Protein AF-X0XET3-F1 (afdb_monomer)

Sequence (78 aa):
MKMKKKIPTEADLKRLEVESWGTWSKEVSEFDWSYGDTETCYILDGEVEVTDPA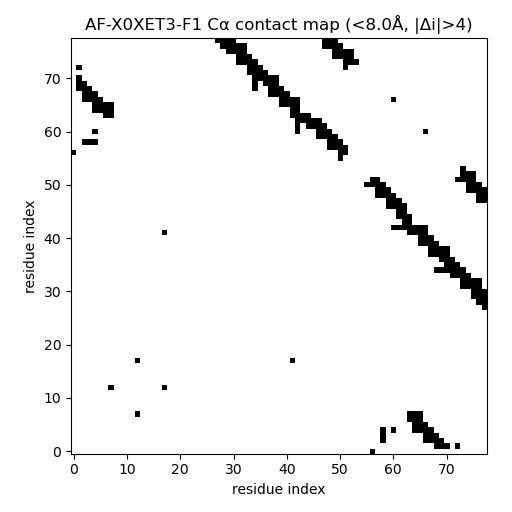SGEKIEFKKGDLVQFEKGLKCVWN

Foldseek 3Di:
DQKDKDQDDPVRCVVVVLVPDDDDDDDPDKDKDAAQAKDKDAAQADKKKKAQPVVRDIDIDGHRMIMIGHHGGIIMID

Nearest PDB structures (foldseek):
  1o5u-assembly2_B  TM=9.901E-01  e=3.583E-07  Thermotoga maritima
  8qma-assembly1_R  TM=9.158E-01  e=2.006E-04  Sinapis alba
  8xzv-assembly1_Q  TM=8.973E-01  e=9.121E-04  Spinacia oleracea
  8rdj-assembly1_T  TM=9.061E-01  e=1.484E-03  Sinapis alba
  8wa1-assembly1_P  TM=9.049E-01  e=2.053E-03  Nicotiana tabacum

Structure (mmCIF, N/CA/C/O backbone):
data_AF-X0XET3-F1
#
_entry.id   AF-X0XET3-F1
#
loop_
_atom_site.group_PDB
_atom_site.id
_atom_site.type_symbol
_atom_site.label_atom_id
_atom_site.label_alt_id
_atom_site.label_comp_id
_atom_site.label_asym_id
_atom_site.label_entity_id
_atom_site.label_seq_id
_atom_site.pdbx_PDB_ins_code
_atom_site.Cartn_x
_atom_site.Cartn_y
_atom_site.Cartn_z
_atom_site.occupancy
_atom_site.B_iso_or_equiv
_atom_site.auth_seq_id
_atom_site.auth_comp_id
_atom_site.auth_asym_id
_atom_site.auth_atom_id
_atom_site.pdbx_PDB_model_num
ATOM 1 N N . MET A 1 1 ? -7.303 12.210 1.289 1.00 74.56 1 MET A N 1
ATOM 2 C CA . MET A 1 1 ? -7.336 10.748 1.101 1.00 74.56 1 MET A CA 1
ATOM 3 C C . MET A 1 1 ? -5.952 10.225 1.453 1.00 74.56 1 MET A C 1
ATOM 5 O O . MET A 1 1 ? -4.999 10.599 0.776 1.00 74.56 1 MET A O 1
ATOM 9 N N . LYS A 1 2 ? -5.826 9.465 2.548 1.00 87.88 2 LYS A N 1
ATOM 10 C CA . LYS A 1 2 ? -4.535 8.958 3.069 1.00 87.88 2 LYS A CA 1
ATOM 11 C C . LYS A 1 2 ? -4.074 7.652 2.413 1.00 87.88 2 LYS A C 1
ATOM 13 O O . LYS A 1 2 ? -3.015 7.133 2.747 1.00 87.88 2 LYS A O 1
ATOM 18 N N . MET A 1 3 ? -4.880 7.115 1.503 1.00 95.50 3 MET A N 1
ATOM 19 C CA . MET A 1 3 ? -4.648 5.859 0.802 1.00 95.50 3 MET A CA 1
ATOM 20 C C . MET A 1 3 ? -4.694 6.126 -0.696 1.00 95.50 3 MET A C 1
ATOM 22 O O . MET A 1 3 ? -5.599 6.812 -1.179 1.00 95.50 3 MET A O 1
ATOM 26 N N . LYS A 1 4 ? -3.712 5.619 -1.436 1.00 96.06 4 LYS A N 1
ATOM 27 C CA . LYS A 1 4 ? -3.628 5.759 -2.895 1.00 96.06 4 LYS A CA 1
ATOM 28 C C . LYS A 1 4 ? -3.309 4.406 -3.507 1.00 96.06 4 LYS A C 1
ATOM 30 O O . LYS A 1 4 ? -2.465 3.689 -2.985 1.00 96.06 4 LYS A O 1
ATOM 35 N N . LYS A 1 5 ? -3.942 4.100 -4.638 1.00 96.62 5 LYS A N 1
ATOM 36 C CA . LYS A 1 5 ? -3.650 2.930 -5.473 1.00 96.62 5 LYS A CA 1
ATOM 37 C C . LYS A 1 5 ? -3.381 3.386 -6.893 1.00 96.62 5 LYS A C 1
ATOM 39 O O . LYS A 1 5 ? -4.088 4.254 -7.409 1.00 96.62 5 LYS A O 1
ATOM 44 N N . LYS A 1 6 ? -2.411 2.755 -7.543 1.00 96.62 6 LYS A N 1
ATOM 45 C CA . LYS A 1 6 ? -2.252 2.807 -8.994 1.00 96.62 6 LYS A CA 1
ATOM 46 C C . LYS A 1 6 ? -1.775 1.465 -9.532 1.00 96.62 6 LYS A C 1
ATOM 48 O O . LYS A 1 6 ? -1.106 0.721 -8.824 1.00 96.62 6 LYS A O 1
ATOM 53 N N . ILE A 1 7 ? -2.048 1.226 -10.810 1.00 97.12 7 ILE A N 1
ATOM 54 C CA . ILE A 1 7 ? -1.368 0.183 -11.577 1.00 97.12 7 ILE A CA 1
ATOM 55 C C . ILE A 1 7 ? -0.055 0.807 -12.076 1.00 97.12 7 ILE A C 1
ATOM 57 O O . ILE A 1 7 ? -0.103 1.763 -12.858 1.00 97.12 7 ILE A O 1
ATOM 61 N N . PRO A 1 8 ? 1.110 0.372 -11.572 1.00 96.81 8 PRO A N 1
ATOM 62 C CA . PRO A 1 8 ? 2.395 0.913 -11.984 1.00 96.81 8 PRO A CA 1
ATOM 63 C C . PRO A 1 8 ? 2.775 0.411 -13.382 1.00 96.81 8 PRO A C 1
ATOM 65 O O . PRO A 1 8 ? 2.367 -0.664 -13.816 1.00 96.81 8 PRO A O 1
ATOM 68 N N . THR A 1 9 ? 3.603 1.180 -14.082 1.00 97.06 9 THR A N 1
ATOM 69 C CA . THR A 1 9 ? 4.302 0.691 -15.280 1.00 97.06 9 THR A CA 1
ATOM 70 C C . THR A 1 9 ? 5.583 -0.050 -14.890 1.00 97.06 9 THR A C 1
ATOM 72 O O . THR A 1 9 ? 6.126 0.175 -13.809 1.00 97.06 9 THR A O 1
ATOM 75 N N . GLU A 1 10 ? 6.148 -0.869 -15.780 1.00 94.56 10 GLU A N 1
ATOM 76 C CA . GLU A 1 10 ? 7.467 -1.486 -15.541 1.00 94.56 10 GLU A CA 1
ATOM 77 C C . GLU A 1 10 ? 8.561 -0.434 -15.277 1.00 94.56 10 GLU A C 1
ATOM 79 O O . GLU A 1 10 ? 9.449 -0.633 -14.448 1.00 94.56 10 GLU A O 1
ATOM 84 N N . ALA A 1 11 ? 8.463 0.731 -15.928 1.00 95.94 11 ALA A N 1
ATOM 85 C CA . ALA A 1 11 ? 9.364 1.855 -15.691 1.00 95.94 11 ALA A CA 1
ATOM 86 C C . ALA A 1 11 ? 9.215 2.441 -14.276 1.00 95.94 11 ALA A C 1
ATOM 88 O O . ALA A 1 11 ? 10.220 2.802 -13.663 1.00 95.94 11 ALA A O 1
ATOM 89 N N . ASP A 1 12 ? 7.991 2.515 -13.735 1.00 95.00 12 ASP A N 1
ATOM 90 C CA . ASP A 1 12 ? 7.764 2.910 -12.340 1.00 95.00 12 ASP A CA 1
ATOM 91 C C . ASP A 1 12 ? 8.412 1.920 -11.373 1.00 95.00 12 ASP A C 1
ATOM 93 O O . ASP A 1 12 ? 9.118 2.348 -10.462 1.00 95.00 12 ASP A O 1
ATOM 97 N N . LEU A 1 13 ? 8.195 0.618 -11.583 1.00 96.12 13 LEU A N 1
ATOM 98 C CA . LEU A 1 13 ? 8.725 -0.439 -10.717 1.00 96.12 13 LEU A CA 1
ATOM 99 C C . LEU A 1 13 ? 10.255 -0.432 -10.698 1.00 9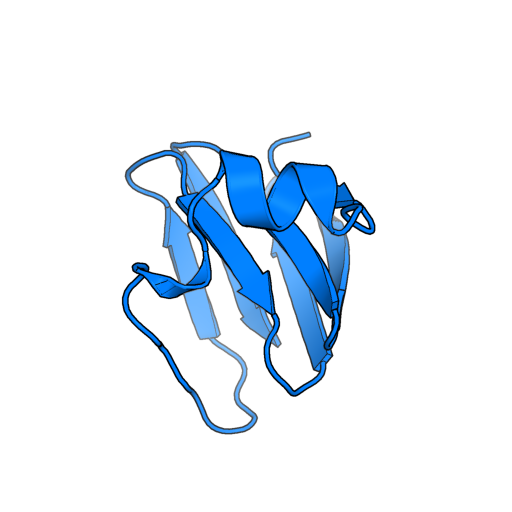6.12 13 LEU A C 1
ATOM 101 O O . LEU A 1 13 ? 10.859 -0.463 -9.627 1.00 96.12 13 LEU A O 1
ATOM 105 N N . LYS A 1 14 ? 10.879 -0.297 -11.874 1.00 95.75 14 LYS A N 1
ATOM 106 C CA . LYS A 1 14 ? 12.336 -0.201 -12.002 1.00 95.75 14 LYS A CA 1
ATOM 107 C C . LYS A 1 14 ? 12.891 1.062 -11.347 1.00 95.75 14 LYS A C 1
ATOM 109 O O . LYS A 1 14 ? 13.917 1.000 -10.683 1.00 95.75 14 LYS A O 1
ATOM 114 N N . ARG A 1 15 ? 12.219 2.206 -11.511 1.00 96.44 15 ARG A N 1
ATOM 115 C CA . ARG A 1 15 ? 12.630 3.482 -10.898 1.00 96.44 15 ARG A CA 1
ATOM 116 C C . ARG A 1 15 ? 12.512 3.466 -9.373 1.00 96.44 15 ARG A C 1
ATOM 118 O O . ARG A 1 15 ? 13.259 4.173 -8.710 1.00 96.44 15 ARG A O 1
ATOM 125 N N . LEU A 1 16 ? 11.545 2.725 -8.841 1.00 95.50 16 LEU A N 1
ATOM 126 C CA . LEU A 1 16 ? 11.336 2.550 -7.403 1.00 95.50 16 LEU A CA 1
ATOM 127 C C . LEU A 1 16 ? 12.201 1.432 -6.803 1.00 95.50 16 LEU A C 1
ATOM 129 O O . LEU A 1 16 ? 12.223 1.292 -5.584 1.00 95.50 16 LEU A O 1
ATOM 133 N N . GLU A 1 17 ? 12.887 0.654 -7.648 1.00 96.62 17 GLU A N 1
ATOM 134 C CA . GLU A 1 17 ? 13.719 -0.484 -7.253 1.00 96.62 17 GLU A CA 1
ATOM 135 C C . GLU A 1 17 ? 12.958 -1.466 -6.348 1.00 96.62 17 GLU A C 1
ATOM 137 O O . GLU A 1 17 ? 13.500 -1.969 -5.365 1.00 96.62 17 GLU A O 1
ATOM 142 N N . VAL A 1 18 ? 11.687 -1.745 -6.676 1.00 95.75 18 VAL A N 1
ATOM 143 C CA . VAL A 1 18 ? 10.786 -2.558 -5.829 1.00 95.75 18 VAL A CA 1
ATOM 144 C C . VAL A 1 18 ? 11.326 -3.961 -5.542 1.00 95.75 18 VAL A C 1
ATOM 146 O O . VAL A 1 18 ? 11.007 -4.548 -4.517 1.00 95.75 18 VAL A O 1
ATOM 149 N N . GLU A 1 19 ? 12.174 -4.487 -6.428 1.00 92.62 19 GLU A N 1
ATOM 150 C CA . GLU A 1 19 ? 12.834 -5.789 -6.276 1.00 92.62 19 GLU A CA 1
ATOM 151 C C . GLU A 1 19 ? 13.837 -5.817 -5.110 1.00 92.62 19 GLU A C 1
ATOM 153 O O . GLU A 1 19 ? 14.195 -6.888 -4.631 1.00 92.62 19 GLU A O 1
ATOM 158 N N . SER A 1 20 ? 14.289 -4.648 -4.646 1.00 95.94 20 SER A N 1
ATOM 159 C CA . SER A 1 20 ? 15.185 -4.507 -3.492 1.00 95.94 20 SER A CA 1
ATOM 160 C C . SER A 1 20 ? 14.449 -4.381 -2.155 1.00 95.94 20 SER A C 1
ATOM 162 O O . SER A 1 20 ? 15.083 -4.430 -1.099 1.00 95.94 20 SER A O 1
ATOM 164 N N . TRP A 1 21 ? 13.127 -4.186 -2.177 1.00 97.00 21 TRP A N 1
ATOM 165 C CA . TRP A 1 21 ? 12.343 -3.978 -0.964 1.00 97.00 21 TRP A CA 1
ATOM 166 C C . TRP A 1 21 ? 12.206 -5.278 -0.167 1.00 97.00 21 TRP A C 1
ATOM 168 O O . TRP A 1 21 ? 12.210 -6.382 -0.713 1.00 97.00 21 TRP A O 1
ATOM 178 N N . GLY A 1 22 ? 12.059 -5.143 1.153 1.00 97.00 22 GLY A N 1
ATOM 179 C CA . GLY A 1 22 ? 11.715 -6.275 2.006 1.00 97.00 22 GLY A CA 1
ATOM 180 C C . GLY A 1 22 ? 10.354 -6.853 1.616 1.00 97.00 22 GLY A C 1
ATOM 181 O O . GLY A 1 22 ? 9.441 -6.117 1.245 1.00 97.00 22 GLY A O 1
ATOM 182 N N . THR A 1 23 ? 10.212 -8.172 1.715 1.00 96.69 23 THR A N 1
ATOM 183 C CA . THR A 1 23 ? 8.923 -8.837 1.510 1.00 96.69 23 THR A CA 1
ATOM 184 C C . THR A 1 23 ? 8.224 -9.044 2.847 1.00 96.69 23 THR A C 1
ATOM 186 O O . THR A 1 23 ? 8.853 -9.342 3.863 1.00 96.69 23 THR A O 1
ATOM 189 N N . TRP A 1 24 ? 6.907 -8.877 2.840 1.00 96.31 24 TRP A N 1
ATOM 190 C CA . TRP A 1 24 ? 6.036 -9.155 3.973 1.00 96.31 24 TRP A CA 1
ATOM 191 C C . TRP A 1 24 ? 4.862 -10.006 3.493 1.00 96.31 24 TRP A C 1
ATOM 193 O O . TRP A 1 24 ? 4.404 -9.861 2.360 1.00 96.31 24 TRP A O 1
ATOM 203 N N . SER A 1 25 ? 4.397 -10.913 4.345 1.00 95.75 25 SER A N 1
ATOM 204 C CA . SER A 1 25 ? 3.327 -11.855 4.027 1.00 95.75 25 SER A CA 1
ATOM 205 C C . SER A 1 25 ? 2.467 -12.117 5.252 1.00 95.75 25 SER A C 1
ATOM 207 O O . SER A 1 25 ? 2.990 -12.172 6.368 1.00 95.75 25 SER A O 1
ATOM 209 N N . LYS A 1 26 ? 1.176 -12.354 5.027 1.00 94.69 26 LYS A N 1
ATOM 210 C CA . LYS A 1 26 ? 0.192 -12.645 6.066 1.00 94.69 26 LYS A CA 1
ATOM 211 C C . LYS A 1 26 ? -0.874 -13.592 5.527 1.00 94.69 26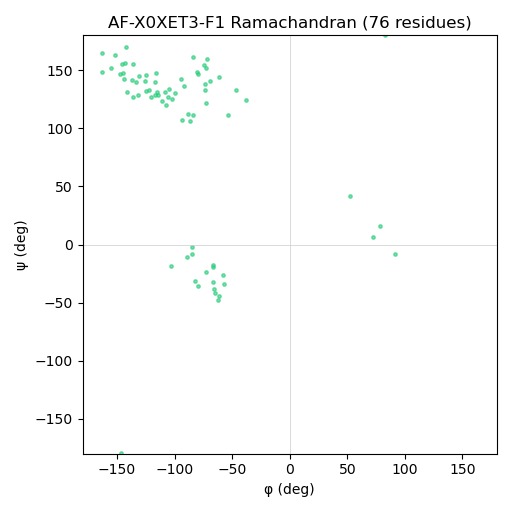 LYS A C 1
ATOM 213 O O . LYS A 1 26 ? -1.197 -13.557 4.343 1.00 94.69 26 LYS A O 1
ATOM 218 N N . GLU A 1 27 ? -1.388 -14.457 6.388 1.00 95.62 27 GLU A N 1
ATOM 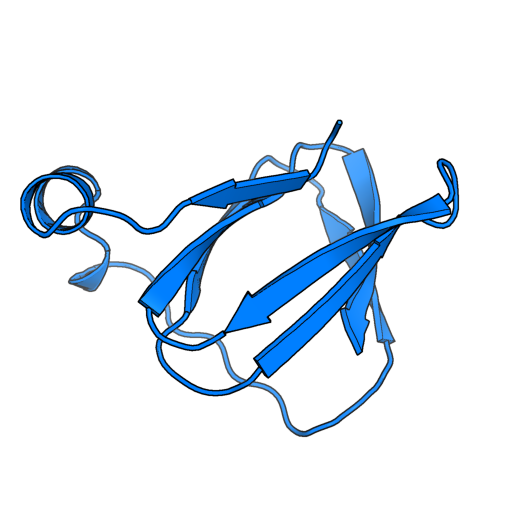219 C CA . GLU A 1 27 ? -2.557 -15.286 6.114 1.00 95.62 27 GLU A CA 1
ATOM 220 C C . GLU A 1 27 ? -3.851 -14.457 6.101 1.00 95.62 27 GLU A C 1
ATOM 222 O O . GLU A 1 27 ? -3.903 -13.375 6.689 1.00 95.62 27 GLU A O 1
ATOM 227 N N . VAL A 1 28 ? -4.904 -14.985 5.466 1.00 96.62 28 VAL A N 1
ATOM 228 C CA . VAL A 1 28 ? -6.240 -14.363 5.444 1.00 96.62 28 VAL A CA 1
ATOM 229 C C . VAL A 1 28 ? -6.687 -14.085 6.878 1.00 96.62 28 VAL A C 1
ATOM 231 O O . VAL A 1 28 ? -6.899 -15.011 7.665 1.00 96.62 28 VAL A O 1
ATOM 234 N N . SER A 1 29 ? -6.759 -12.807 7.234 1.00 96.00 29 SER A N 1
ATOM 235 C CA . SER A 1 29 ? -7.081 -12.351 8.580 1.00 96.00 29 SER A CA 1
ATOM 236 C C . SER A 1 29 ? -7.485 -10.883 8.557 1.00 96.00 29 SER A C 1
ATOM 238 O O . SER A 1 29 ? -6.957 -10.113 7.765 1.00 96.00 29 SER A O 1
ATOM 240 N N . GLU A 1 30 ? -8.375 -10.505 9.472 1.00 97.25 30 GLU A N 1
ATOM 241 C CA . GLU A 1 30 ? -8.748 -9.110 9.700 1.00 97.25 30 GLU A CA 1
ATOM 242 C C . GLU A 1 30 ? -7.984 -8.566 10.914 1.00 97.25 30 GLU A C 1
ATOM 244 O O . GLU A 1 30 ? -7.947 -9.221 11.963 1.00 97.25 30 GLU A O 1
ATOM 249 N N . PHE A 1 31 ? -7.343 -7.401 10.786 1.00 96.81 31 PHE A N 1
ATOM 250 C CA . PHE A 1 31 ? -6.579 -6.799 11.883 1.00 96.81 31 PHE A CA 1
ATOM 251 C C . PHE A 1 31 ? -6.432 -5.276 11.770 1.00 96.81 31 PHE A C 1
ATOM 253 O O . PHE A 1 31 ? -6.389 -4.699 10.683 1.00 96.81 31 PHE A O 1
ATOM 260 N N . ASP A 1 32 ? -6.299 -4.622 12.926 1.00 97.31 32 ASP A N 1
ATOM 261 C CA . ASP A 1 32 ? -5.982 -3.198 13.013 1.00 97.31 32 ASP A CA 1
ATOM 262 C C . ASP A 1 32 ? -4.512 -2.927 12.670 1.00 97.31 32 ASP A C 1
ATOM 264 O O . ASP A 1 32 ? -3.599 -3.608 13.148 1.00 97.31 32 ASP A O 1
ATOM 268 N N . TRP A 1 33 ? -4.271 -1.866 11.902 1.00 96.56 33 TRP A N 1
ATOM 269 C CA . TRP A 1 33 ? -2.935 -1.391 11.563 1.00 96.56 33 TRP A CA 1
ATOM 270 C C . TRP A 1 33 ? -2.813 0.130 11.672 1.00 96.56 33 TRP A C 1
ATOM 272 O O . TRP A 1 33 ? -3.786 0.883 11.559 1.00 96.56 33 TRP A O 1
ATOM 282 N N . SER A 1 34 ? -1.588 0.610 11.891 1.00 95.69 34 SER A N 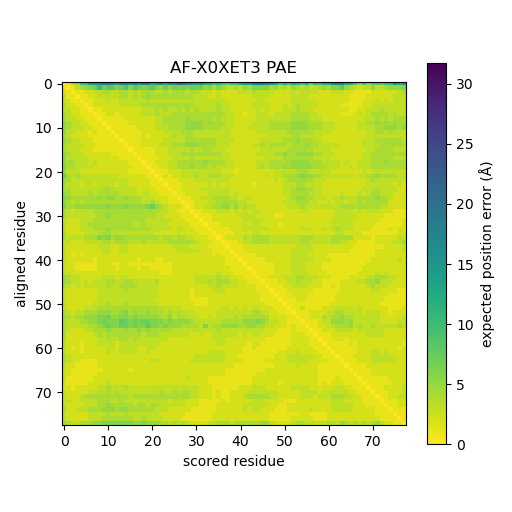1
ATOM 283 C CA . SER A 1 34 ? -1.295 2.042 11.933 1.00 95.69 34 SER A CA 1
ATOM 284 C C . SER A 1 34 ? 0.042 2.366 11.283 1.00 95.69 34 SER A C 1
ATOM 286 O O . SER A 1 34 ? 1.063 1.780 11.640 1.00 95.69 34 SER A O 1
ATOM 288 N N . TYR A 1 35 ? 0.042 3.356 10.397 1.00 95.69 35 TYR A N 1
ATOM 289 C CA . TYR A 1 35 ? 1.227 3.802 9.673 1.00 95.69 35 TYR A CA 1
ATOM 290 C C . TYR A 1 35 ? 1.903 4.957 10.409 1.00 95.69 35 TYR A C 1
ATOM 292 O O . TYR A 1 35 ? 1.401 6.085 10.431 1.00 95.69 35 TYR A O 1
ATOM 300 N N . GLY A 1 36 ? 3.052 4.676 11.031 1.00 95.88 36 GLY A N 1
ATOM 301 C CA . GLY A 1 36 ? 3.878 5.680 11.715 1.00 95.88 36 GLY A CA 1
ATOM 302 C C . GLY A 1 36 ? 4.615 6.626 10.759 1.00 95.88 36 GLY A C 1
ATOM 303 O O . GLY A 1 36 ? 4.896 7.771 11.119 1.00 95.88 36 GLY A O 1
ATOM 304 N N . ASP A 1 37 ? 4.840 6.175 9.527 1.00 96.69 37 ASP A N 1
ATOM 305 C CA . ASP A 1 37 ? 5.441 6.909 8.419 1.00 96.69 37 ASP A CA 1
ATOM 306 C C . ASP A 1 37 ? 4.736 6.538 7.109 1.00 96.69 37 ASP A C 1
ATOM 308 O O . ASP A 1 37 ? 3.897 5.642 7.080 1.00 96.69 37 ASP A O 1
ATOM 312 N N . THR A 1 38 ? 5.024 7.273 6.034 1.00 96.69 38 THR A N 1
ATOM 313 C CA . THR A 1 38 ? 4.442 6.976 4.723 1.00 96.69 38 THR A CA 1
ATOM 314 C C . THR A 1 38 ? 5.076 5.713 4.155 1.00 96.69 38 THR A C 1
ATOM 316 O O . THR A 1 38 ? 6.286 5.680 3.939 1.00 96.69 38 THR A O 1
ATOM 319 N N . GLU A 1 39 ? 4.257 4.711 3.859 1.00 96.88 39 GLU A N 1
ATOM 320 C CA . GLU A 1 39 ? 4.698 3.412 3.357 1.00 96.88 39 GLU A CA 1
ATOM 321 C C . GLU A 1 39 ? 4.141 3.165 1.954 1.00 96.88 39 GLU A C 1
ATOM 323 O O . GLU A 1 39 ? 3.007 3.537 1.644 1.00 96.88 39 GLU A O 1
ATOM 328 N N . THR A 1 40 ? 4.962 2.588 1.078 1.00 96.94 40 THR A N 1
ATOM 329 C CA . THR A 1 40 ? 4.570 2.207 -0.284 1.00 96.94 40 THR A CA 1
ATOM 330 C C . THR A 1 40 ? 4.772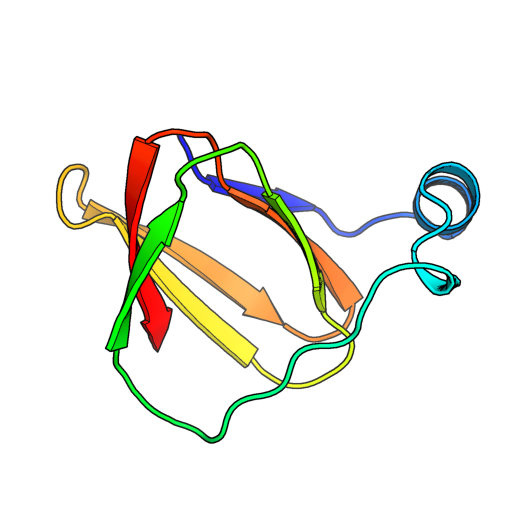 0.711 -0.441 1.00 96.94 40 THR A C 1
ATOM 332 O O . THR A 1 40 ? 5.862 0.213 -0.180 1.00 96.94 40 THR A O 1
ATOM 335 N N . CYS A 1 41 ? 3.737 0.006 -0.886 1.00 96.94 41 CYS A N 1
ATOM 336 C CA . CYS A 1 41 ? 3.747 -1.443 -1.028 1.00 96.94 41 CYS A CA 1
ATOM 337 C C . CYS A 1 41 ? 3.436 -1.815 -2.477 1.00 96.94 41 CYS A C 1
ATOM 339 O O . CYS A 1 41 ? 2.486 -1.300 -3.070 1.00 96.94 41 CYS A O 1
ATOM 341 N N . TYR A 1 42 ? 4.228 -2.724 -3.041 1.00 97.88 42 TYR A N 1
ATOM 342 C CA . TYR A 1 42 ? 3.909 -3.389 -4.300 1.00 97.88 42 TYR A CA 1
ATOM 343 C C . TYR A 1 42 ? 3.396 -4.795 -4.002 1.00 97.88 42 TYR A C 1
ATOM 345 O O . TYR A 1 42 ? 4.051 -5.561 -3.295 1.00 97.88 42 TYR A O 1
ATOM 353 N N . ILE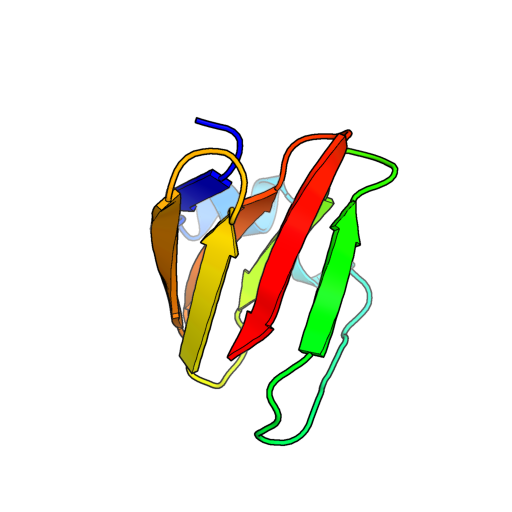 A 1 43 ? 2.212 -5.126 -4.509 1.00 97.69 43 ILE A N 1
ATOM 354 C CA . ILE A 1 43 ? 1.520 -6.357 -4.133 1.00 97.69 43 ILE A CA 1
ATOM 355 C C . ILE A 1 43 ? 1.962 -7.491 -5.050 1.00 97.69 43 ILE A C 1
ATOM 357 O O . ILE A 1 43 ? 1.664 -7.505 -6.245 1.00 97.69 43 ILE A O 1
ATOM 361 N N . LEU A 1 44 ? 2.681 -8.454 -4.478 1.00 97.12 44 LEU A N 1
ATOM 362 C CA . LEU A 1 44 ? 3.230 -9.591 -5.218 1.00 97.12 44 LEU A CA 1
ATOM 363 C C . LEU A 1 44 ? 2.205 -10.711 -5.432 1.00 97.12 44 LEU A C 1
ATOM 365 O O . LEU A 1 44 ? 2.269 -11.411 -6.445 1.00 97.12 44 LEU A O 1
ATOM 369 N N . ASP A 1 45 ? 1.272 -10.881 -4.495 1.00 97.06 45 ASP A N 1
ATOM 370 C CA . ASP A 1 45 ? 0.217 -11.893 -4.534 1.00 97.06 45 ASP A CA 1
ATOM 371 C C . ASP A 1 45 ? -0.917 -11.549 -3.547 1.00 97.06 45 ASP A C 1
ATOM 373 O O . ASP A 1 45 ? -0.725 -10.704 -2.671 1.00 97.06 45 ASP A O 1
ATOM 377 N N . GLY A 1 46 ? -2.080 -12.191 -3.688 1.00 96.06 46 GLY A N 1
ATOM 378 C CA . GLY A 1 46 ? -3.255 -11.959 -2.838 1.00 96.06 46 GLY A CA 1
ATOM 379 C C . GLY A 1 46 ? -4.136 -10.764 -3.228 1.00 96.06 46 GLY A C 1
ATOM 380 O O . GLY A 1 46 ? -3.881 -10.060 -4.212 1.00 96.06 46 GLY A O 1
ATOM 381 N N . GLU A 1 47 ? -5.197 -10.574 -2.441 1.00 96.69 47 GLU A N 1
ATOM 382 C CA . GLU A 1 47 ? -6.181 -9.485 -2.518 1.00 96.69 47 GLU A CA 1
ATOM 383 C C . GLU A 1 47 ? -6.472 -9.000 -1.092 1.00 96.69 47 GLU A C 1
ATOM 385 O O . GLU A 1 47 ? -6.488 -9.816 -0.172 1.00 96.69 47 GLU A O 1
ATOM 390 N N . VAL A 1 48 ? -6.644 -7.691 -0.912 1.00 97.44 48 VAL A N 1
ATOM 391 C CA . VAL A 1 48 ? -6.825 -7.045 0.396 1.00 97.44 48 VAL A CA 1
ATOM 392 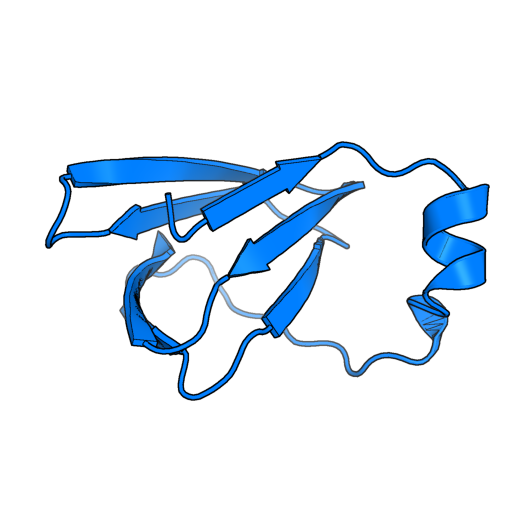C C . VAL A 1 48 ? -7.806 -5.878 0.266 1.00 97.44 48 VAL A C 1
ATOM 394 O O . VAL A 1 48 ? -7.750 -5.120 -0.711 1.00 97.44 48 VAL A O 1
ATOM 397 N N . GLU A 1 49 ? -8.653 -5.686 1.274 1.00 97.69 49 GLU A N 1
ATOM 398 C CA . GLU A 1 49 ? -9.416 -4.457 1.509 1.00 97.69 49 GLU A CA 1
ATOM 399 C C . GLU A 1 49 ? -8.848 -3.719 2.733 1.00 97.69 49 GLU A C 1
ATOM 401 O O . GLU A 1 49 ? -8.666 -4.292 3.804 1.00 97.69 49 GLU A O 1
ATOM 406 N N . VAL A 1 50 ? -8.590 -2.416 2.603 1.00 97.38 50 VAL A N 1
ATOM 407 C CA . VAL A 1 50 ? -8.214 -1.557 3.733 1.00 97.38 50 VAL A CA 1
ATOM 408 C C . VAL A 1 50 ? -9.265 -0.478 3.938 1.00 97.38 50 VAL A C 1
ATOM 410 O O . VAL A 1 50 ? -9.603 0.258 3.009 1.00 97.38 50 VAL A O 1
ATOM 413 N N . THR A 1 51 ? -9.751 -0.356 5.172 1.00 97.50 51 THR A N 1
ATOM 414 C CA . THR A 1 51 ? -10.745 0.647 5.578 1.00 97.50 51 THR A CA 1
ATOM 415 C C . THR A 1 51 ? -10.138 1.640 6.569 1.00 97.50 51 THR A C 1
ATOM 417 O O . THR A 1 51 ? -9.587 1.231 7.589 1.00 97.50 51 THR A O 1
ATOM 420 N N . ASP A 1 52 ? -10.271 2.945 6.319 1.00 96.44 52 ASP A N 1
ATOM 421 C CA . ASP A 1 52 ? -10.005 4.001 7.307 1.00 96.44 52 ASP A CA 1
ATOM 422 C C . ASP A 1 52 ? -11.283 4.244 8.135 1.00 96.44 52 ASP A C 1
ATOM 424 O O . ASP A 1 52 ? -12.228 4.853 7.629 1.00 96.44 52 ASP A O 1
ATOM 428 N N . PRO A 1 53 ? -11.358 3.805 9.405 1.00 94.12 53 PRO A N 1
ATOM 429 C CA . PRO A 1 53 ? -12.552 3.980 10.229 1.00 94.12 53 PRO A CA 1
ATOM 430 C C . PRO A 1 53 ? -12.850 5.447 10.575 1.00 94.12 53 PRO A C 1
ATOM 432 O O . PRO A 1 53 ? -13.970 5.751 10.981 1.00 94.12 53 PRO A O 1
ATOM 435 N N . ALA A 1 54 ? -11.885 6.365 10.440 1.00 91.69 54 ALA A N 1
ATOM 436 C CA . ALA A 1 54 ? -12.096 7.780 10.734 1.00 91.69 54 ALA A CA 1
ATOM 437 C C . ALA A 1 54 ? -12.813 8.512 9.591 1.00 91.69 54 ALA A C 1
ATOM 439 O O . ALA A 1 54 ? -13.606 9.415 9.855 1.00 91.69 54 ALA A O 1
ATOM 440 N N . SER A 1 55 ? -12.537 8.143 8.336 1.00 92.31 55 SER A N 1
ATOM 441 C CA . SER A 1 55 ? -13.190 8.734 7.158 1.00 92.31 55 SER A CA 1
ATOM 442 C C . SER A 1 55 ? -14.271 7.843 6.540 1.00 92.31 55 SER A C 1
ATOM 444 O O . SER A 1 55 ? -15.106 8.342 5.787 1.00 92.31 55 SER A O 1
ATOM 446 N N . GLY A 1 56 ? -14.271 6.544 6.847 1.00 92.88 56 GLY A N 1
ATOM 447 C CA . GLY A 1 56 ? -15.072 5.529 6.161 1.00 92.88 56 GLY A CA 1
ATOM 448 C C . GLY A 1 56 ? -14.562 5.198 4.754 1.00 92.88 56 GLY A C 1
ATOM 449 O O . GLY A 1 56 ? -15.233 4.472 4.021 1.00 92.88 56 GLY A O 1
ATOM 450 N N . GLU A 1 57 ? -13.407 5.737 4.348 1.00 93.69 57 GLU A N 1
ATOM 451 C CA . GLU A 1 57 ? -12.809 5.449 3.045 1.00 93.69 57 GLU A CA 1
ATOM 452 C C . GLU A 1 57 ? -12.317 4.003 2.986 1.00 93.69 57 GLU A C 1
ATOM 454 O O . GLU A 1 57 ? -11.734 3.490 3.941 1.00 93.69 57 GLU A O 1
ATOM 459 N N . LYS A 1 58 ? -12.508 3.373 1.827 1.00 95.75 58 LYS A N 1
ATOM 460 C CA . LYS A 1 58 ? -12.057 2.012 1.549 1.00 95.75 58 LYS A CA 1
ATOM 461 C C . LYS A 1 58 ? -11.189 1.966 0.306 1.00 95.75 58 LYS A C 1
ATOM 463 O O . LYS A 1 58 ? -11.434 2.701 -0.654 1.00 95.75 58 LYS A O 1
ATOM 468 N N . ILE A 1 59 ? -10.198 1.086 0.314 1.00 96.62 59 ILE A N 1
ATOM 469 C CA . ILE A 1 59 ? -9.375 0.786 -0.850 1.00 96.62 59 ILE A CA 1
ATOM 470 C C . ILE A 1 59 ? -9.172 -0.720 -0.973 1.00 96.62 59 ILE A C 1
ATOM 472 O O . ILE A 1 59 ? -8.731 -1.378 -0.040 1.00 96.62 59 ILE A O 1
ATOM 476 N N . GLU A 1 60 ? -9.475 -1.249 -2.150 1.00 97.44 60 GLU A N 1
ATOM 477 C CA . GLU A 1 60 ? -9.213 -2.641 -2.507 1.00 97.44 60 GLU A CA 1
ATOM 478 C C . GLU A 1 60 ? -8.016 -2.694 -3.452 1.00 97.44 60 GLU A C 1
ATOM 480 O O . GLU A 1 60 ? -7.940 -1.915 -4.420 1.00 97.44 60 GLU A O 1
ATOM 485 N N . PHE A 1 61 ? -7.089 -3.608 -3.194 1.00 97.50 61 PHE A N 1
ATOM 486 C CA . PHE A 1 61 ? -5.907 -3.824 -4.019 1.00 97.50 61 PHE A CA 1
ATOM 487 C C . PHE A 1 61 ? -5.509 -5.294 -4.048 1.00 97.50 61 PHE A C 1
ATOM 489 O O . PHE A 1 61 ? -5.815 -6.072 -3.148 1.00 97.50 61 PHE A O 1
ATOM 496 N N . LYS A 1 62 ? -4.818 -5.676 -5.116 1.00 97.94 62 LYS A N 1
ATOM 497 C CA . LYS A 1 62 ? -4.417 -7.056 -5.377 1.00 97.94 62 LYS A CA 1
ATOM 498 C C . LYS A 1 62 ? -3.080 -7.126 -6.087 1.00 97.94 62 LYS A C 1
ATOM 500 O O . LYS A 1 62 ? -2.472 -6.102 -6.396 1.00 97.94 62 LYS A O 1
ATOM 505 N N . LYS A 1 63 ? -2.635 -8.346 -6.379 1.00 97.75 63 LYS A N 1
ATOM 506 C CA . LYS A 1 63 ? -1.441 -8.622 -7.185 1.00 97.75 63 LYS A CA 1
ATOM 507 C C . LYS A 1 63 ? -1.271 -7.652 -8.362 1.00 97.75 63 LYS A C 1
ATOM 509 O O . LYS A 1 63 ? -2.141 -7.555 -9.227 1.00 97.75 63 LYS A O 1
ATOM 514 N N . GLY A 1 64 ? -0.111 -7.003 -8.412 1.00 96.75 64 GLY A N 1
ATOM 515 C CA . GLY A 1 64 ? 0.269 -6.034 -9.439 1.00 96.75 64 GLY A CA 1
ATOM 516 C C . GLY A 1 64 ? -0.070 -4.581 -9.103 1.00 96.75 64 GLY A C 1
ATOM 517 O O . GLY A 1 64 ? 0.383 -3.687 -9.815 1.00 96.75 64 GLY A O 1
ATOM 518 N N . ASP A 1 65 ? -0.813 -4.313 -8.029 1.00 98.06 65 ASP A N 1
ATOM 519 C CA . ASP A 1 65 ? -1.080 -2.946 -7.590 1.00 98.06 65 ASP A CA 1
ATOM 520 C C . ASP A 1 65 ? 0.103 -2.355 -6.812 1.00 98.06 65 ASP A C 1
ATOM 522 O O . ASP A 1 65 ? 0.811 -3.039 -6.068 1.00 98.06 65 ASP A O 1
ATOM 526 N N . LEU A 1 66 ? 0.292 -1.041 -6.962 1.00 97.81 66 LEU A N 1
ATOM 527 C CA . LEU A 1 66 ? 1.146 -0.234 -6.100 1.00 97.81 66 LEU A CA 1
ATOM 528 C C . LEU A 1 66 ? 0.257 0.642 -5.221 1.00 97.81 66 LEU A C 1
ATOM 530 O O . LEU A 1 66 ? -0.499 1.482 -5.726 1.00 97.81 66 LEU A O 1
ATOM 534 N N . VAL A 1 67 ? 0.376 0.464 -3.911 1.00 97.44 67 VAL A N 1
ATOM 535 C CA . VAL A 1 67 ? -0.394 1.207 -2.917 1.00 97.44 67 VAL A CA 1
ATOM 536 C C . VAL A 1 67 ? 0.506 2.057 -2.042 1.00 97.44 67 VAL A C 1
ATOM 538 O O . VAL A 1 67 ? 1.653 1.707 -1.780 1.00 97.44 67 VAL A O 1
ATOM 541 N N . GLN A 1 68 ? -0.012 3.199 -1.610 1.00 97.44 68 GLN A N 1
ATOM 542 C CA . GLN A 1 68 ? 0.677 4.105 -0.706 1.00 97.44 68 GLN A CA 1
ATOM 543 C C . GLN A 1 68 ? -0.253 4.505 0.434 1.00 97.44 68 GLN A C 1
ATOM 545 O O . GLN A 1 68 ? -1.364 4.992 0.198 1.00 97.44 68 GLN A O 1
ATOM 550 N N . PHE A 1 69 ? 0.245 4.342 1.654 1.00 97.19 69 PHE A N 1
ATOM 551 C CA . PHE A 1 69 ? -0.414 4.705 2.899 1.00 97.19 69 PHE A CA 1
ATOM 552 C C . PHE A 1 69 ? 0.328 5.887 3.522 1.00 97.19 69 PHE A C 1
ATOM 554 O O . PHE A 1 69 ? 1.541 5.840 3.714 1.00 97.19 69 PHE A O 1
ATOM 561 N N . GLU A 1 70 ? -0.370 6.988 3.785 1.00 96.88 70 GLU A N 1
ATOM 562 C CA . GLU A 1 70 ? 0.235 8.198 4.343 1.00 96.88 70 GLU A CA 1
ATOM 563 C C . GLU A 1 70 ? 0.429 8.093 5.860 1.00 96.88 70 GLU A C 1
ATOM 565 O O . GLU A 1 70 ? -0.378 7.500 6.583 1.00 96.88 70 GLU A O 1
ATOM 570 N N . LYS A 1 71 ? 1.486 8.748 6.351 1.00 96.62 71 LYS A N 1
ATOM 571 C CA . LYS A 1 71 ? 1.778 8.875 7.781 1.00 96.62 71 LYS A CA 1
ATOM 572 C C . LYS A 1 71 ? 0.545 9.277 8.599 1.00 96.62 71 LYS A C 1
ATOM 574 O O . LYS A 1 71 ? -0.157 10.241 8.289 1.00 96.62 71 LYS A O 1
ATOM 579 N N . GLY A 1 72 ? 0.335 8.575 9.708 1.00 95.19 72 GLY A N 1
ATOM 580 C CA . GLY A 1 72 ? -0.766 8.817 10.634 1.00 95.19 72 GLY A CA 1
ATOM 581 C C . GLY A 1 72 ? -2.105 8.249 10.164 1.00 95.19 72 GLY A C 1
ATOM 582 O O . GLY A 1 72 ? -3.149 8.678 10.666 1.00 95.19 72 GLY A O 1
ATOM 583 N N . LEU A 1 73 ? -2.115 7.338 9.188 1.00 96.06 73 LEU A N 1
ATOM 584 C CA . LEU A 1 73 ? -3.274 6.500 8.889 1.00 96.06 73 LEU A CA 1
ATOM 585 C C . LEU A 1 73 ? -3.431 5.424 9.973 1.00 96.06 73 LEU A C 1
ATOM 587 O O . LEU A 1 73 ? -2.465 4.756 10.338 1.00 96.06 73 LEU A O 1
ATOM 591 N N . LYS A 1 74 ? -4.657 5.261 10.470 1.00 96.50 74 LYS A N 1
ATOM 592 C CA . LYS A 1 74 ? -5.101 4.094 11.238 1.00 96.50 74 LYS A CA 1
ATOM 593 C C . LYS A 1 74 ? -6.167 3.413 10.400 1.00 96.50 74 LYS A C 1
ATOM 595 O O . LYS A 1 74 ? -7.050 4.110 9.910 1.00 96.50 74 LYS A O 1
ATOM 600 N N . CYS A 1 75 ? -6.071 2.112 10.206 1.00 96.75 75 CYS A N 1
ATOM 601 C CA . CYS A 1 75 ? -6.948 1.396 9.294 1.00 96.75 75 CYS A CA 1
ATOM 602 C C . CYS A 1 75 ? -7.135 -0.055 9.725 1.00 96.75 75 CYS A C 1
ATOM 604 O O . CYS A 1 75 ? -6.331 -0.585 10.487 1.00 96.75 75 CYS A O 1
ATOM 606 N N . VAL A 1 76 ? -8.168 -0.692 9.192 1.00 97.56 76 VAL A N 1
ATOM 607 C CA . VAL A 1 76 ? -8.411 -2.129 9.331 1.00 97.56 76 VAL A CA 1
ATOM 608 C C . VAL A 1 76 ? -8.073 -2.790 8.004 1.00 97.56 76 VAL A C 1
ATOM 610 O O . VAL A 1 76 ? -8.552 -2.336 6.965 1.00 97.56 76 VAL A O 1
ATOM 613 N N . TRP A 1 77 ? -7.223 -3.809 8.051 1.00 97.19 77 TRP A N 1
ATOM 614 C CA . TRP A 1 77 ? -6.905 -4.696 6.932 1.00 97.19 77 TRP A CA 1
ATOM 615 C C . TRP A 1 77 ? -7.836 -5.911 6.972 1.00 97.19 77 TRP A C 1
ATOM 617 O O . TRP A 1 77 ? -8.034 -6.453 8.059 1.00 97.19 77 TRP A O 1
ATOM 627 N N . ASN A 1 78 ? -8.375 -6.324 5.820 1.00 94.75 78 ASN A N 1
ATOM 628 C CA . ASN A 1 78 ? -9.181 -7.535 5.604 1.00 94.75 78 ASN A CA 1
ATOM 629 C C . ASN A 1 78 ? -8.678 -8.296 4.368 1.00 94.75 78 ASN A C 1
ATOM 631 O O . ASN A 1 78 ? -8.416 -7.625 3.339 1.00 94.75 78 ASN A O 1
#

Secondary structure (DSSP, 8-state):
--EEEE---HHHHHHHTGGGSPP----S--EEEE-SS-EEEE--S-EEEEE-TTT--EEEEETT-EEEE-TT-EEEE-

pLDDT: mean 95.93, std 2.91, range [74.56, 98.06]

Mean predicted aligned error: 2.64 Å

Radius of gyration: 12.43 Å; Cα contacts (8 Å, |Δi|>4): 138; chains: 1; bounding box: 30×26×29 Å

InterPro domains:
  IPR008579 (S)-ureidoglycine aminohydrolase, cupin domain [PF05899] (14-77)
  IPR011051 RmlC-like cupin domain superfamily [SSF51182] (10-77)
  IPR014710 RmlC-like jelly roll fold [G3DSA:2.60.120.10] (1-78)

Organism: NCBI:txid412755

Solvent-accessible surface area (backbone atoms only — not comparable to full-atom values): 4716 Å² total; 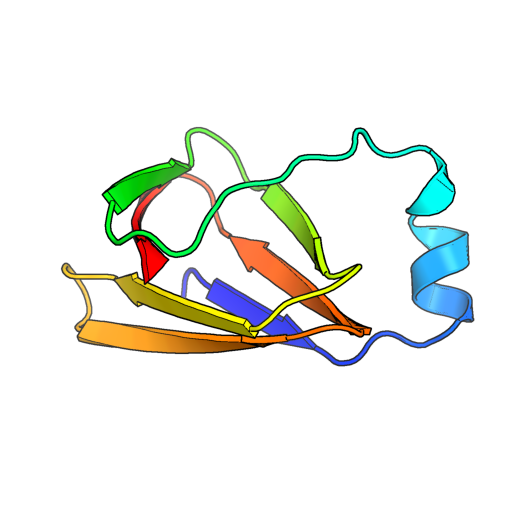per-residue (Å²): 129,60,65,48,78,45,78,66,50,74,68,53,45,61,75,64,44,58,89,76,54,85,86,84,86,80,75,98,59,74,47,82,48,72,33,89,50,70,47,75,49,72,33,85,64,65,73,41,40,39,34,28,80,89,80,68,48,72,49,75,50,35,53,62,28,36,36,37,41,35,54,73,39,54,34,38,40,67